Protein AF-A0A950JUZ7-F1 (afdb_monomer)

Solvent-accessible surface area (backbone atoms only — not comparable to full-atom values): 10958 Å² total; per-residue (Å²): 120,42,66,85,62,78,38,60,69,58,44,70,49,42,64,83,65,81,59,95,61,96,70,90,70,88,70,75,92,63,88,64,58,76,48,75,45,63,70,72,72,78,73,37,82,86,40,57,59,59,28,50,50,55,48,48,61,61,47,54,87,43,38,69,57,47,48,51,43,41,75,73,71,49,86,47,69,48,78,43,83,43,80,33,80,58,89,78,82,77,68,81,49,70,68,59,57,48,55,34,50,75,47,60,37,44,84,41,78,47,80,40,65,51,83,69,77,73,70,92,66,83,85,75,97,79,68,92,72,85,49,78,69,58,70,74,67,63,67,56,45,66,74,72,38,48,67,60,52,51,54,64,71,51,66,75,80,75,80,75,82,80,80,82,80,82,130

Nearest PDB structures (foldseek):
  9isr-assembly2_D  TM=5.483E-01  e=2.898E-01  Homo sapiens
  4a26-assembly1_B  TM=5.332E-01  e=1.244E+00  Leishmania major
  4a26-assembly1_A  TM=4.961E-01  e=7.826E-01  Leishmania major
  2c2y-assembly1_A-2  TM=5.783E-01  e=1.851E+00  Mycobacterium tuberculosis H37Rv
  8at6-assembly1_E  TM=1.605E-01  e=6.855E-01  Saccharomyces cerevisiae

Foldseek 3Di:
DQVVLVFDWFDKDFVVRPDPDPDPDPDPPDPTDMDIDTDDDPPCVPAPLVSLVVVLVSCVVVLVVLVVCVVVVDAAEDEDEAEEQDPPPHDNDPVSVVSCVSSRYHYHYHHHYPPPPPPDDDDDPDDPDCDPVVVVVGDGCCVVPVPVVVCVVPDPPDPDDDDDDDD

Radius of gyration: 20.42 Å; Cα contacts (8 Å, |Δi|>4): 129; chains: 1; bounding box: 48×41×68 Å

Sequence (167 aa):
MPQRLGLTPDRLWKKGGYTGSAERTRHRRHPQPLYCSCQFGRDYETNLPEGLRRALAKLRPHKKYLRELRKHGVTLNFFIGWFSGHNSRDIIRCEILRDMAELGLSLDLDIYGPDSGATEGKPDDGIPEMAAVDFKRAKPMREAMPEVVKAMKHGRPTPKPVGTKKR

pLDDT: mean 70.76, std 20.43, range [35.38, 97.75]

Secondary structure (DSSP, 8-state):
--GGGT--EEEEEETT----S----------PPEEEEEPPPGGGSS-HHHHHHHHHHHHGGGHHHHHHHHHTT---EEEEEEE-SS-------HHHHHHHHHHTPEEEEEEE-------S-PPPTT-----HHHHHHPPPHHHH-HHHHHHHHS-PPPPPP------

Mean predicted aligned error: 15.29 Å

Structure (mmCIF, N/CA/C/O backbone):
data_AF-A0A950JUZ7-F1
#
_entry.id   AF-A0A950JUZ7-F1
#
loop_
_atom_site.group_PDB
_atom_site.id
_atom_site.type_symbol
_atom_site.label_atom_id
_atom_site.label_alt_id
_atom_site.label_comp_id
_atom_site.label_asym_id
_atom_site.label_entity_id
_atom_site.label_seq_id
_atom_site.pdbx_PDB_ins_code
_atom_site.Cartn_x
_atom_site.Cartn_y
_atom_site.Cartn_z
_atom_site.occupancy
_atom_site.B_iso_or_equiv
_atom_site.auth_seq_id
_atom_site.auth_comp_id
_atom_site.auth_asym_id
_atom_site.auth_atom_id
_atom_site.pdbx_PDB_model_num
ATOM 1 N N . MET A 1 1 ? -13.200 10.021 1.227 1.00 68.94 1 MET A N 1
ATOM 2 C CA . MET A 1 1 ? -12.386 8.875 1.700 1.00 68.94 1 MET A CA 1
ATOM 3 C 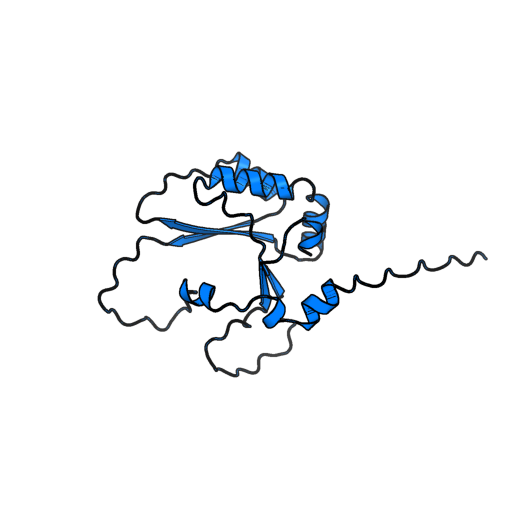C . MET A 1 1 ? -10.920 9.072 1.293 1.00 68.94 1 MET A C 1
ATOM 5 O O . MET A 1 1 ? -10.107 9.173 2.200 1.00 68.94 1 MET A O 1
ATOM 9 N N . PRO A 1 2 ? -10.583 9.338 0.014 1.00 74.50 2 PRO A N 1
ATOM 10 C CA . PRO A 1 2 ? -9.201 9.604 -0.422 1.00 74.50 2 PRO A CA 1
ATOM 11 C C . PRO A 1 2 ? -8.646 10.966 0.020 1.00 74.50 2 PRO A C 1
ATOM 13 O O . PRO A 1 2 ? -7.487 11.059 0.405 1.00 74.50 2 PRO A O 1
ATOM 16 N N . GLN A 1 3 ? -9.483 12.017 0.046 1.00 80.06 3 GLN A N 1
ATOM 17 C CA . GLN A 1 3 ? -9.019 13.377 0.373 1.00 80.06 3 GLN A CA 1
ATOM 18 C C . GLN A 1 3 ? -8.404 13.476 1.777 1.00 80.06 3 GLN A C 1
ATOM 20 O O . GLN A 1 3 ? -7.482 14.251 1.996 1.00 80.06 3 GLN A O 1
ATOM 25 N N . ARG A 1 4 ? -8.886 12.664 2.731 1.00 82.12 4 ARG A N 1
ATOM 26 C CA . ARG A 1 4 ? -8.331 12.595 4.094 1.00 82.12 4 ARG A CA 1
ATOM 27 C C . ARG A 1 4 ? -6.945 11.954 4.159 1.00 82.12 4 ARG A C 1
ATOM 29 O O . ARG A 1 4 ? -6.263 12.146 5.156 1.00 82.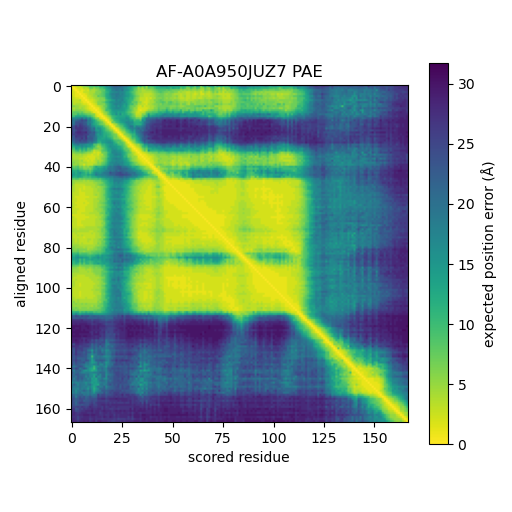12 4 ARG A O 1
ATOM 36 N N . LEU A 1 5 ? -6.562 11.205 3.127 1.00 83.69 5 LEU A N 1
ATOM 37 C CA . LEU A 1 5 ? -5.232 10.621 2.958 1.00 83.69 5 LEU A CA 1
ATOM 38 C C . LEU A 1 5 ? -4.302 11.539 2.147 1.00 83.69 5 LEU A C 1
ATOM 40 O O . LEU A 1 5 ? -3.194 11.135 1.818 1.00 83.69 5 LEU A O 1
ATOM 44 N N . GLY A 1 6 ? -4.767 12.731 1.743 1.00 84.06 6 GLY A N 1
ATOM 45 C CA . GLY A 1 6 ? -4.041 13.578 0.793 1.00 84.06 6 GLY A CA 1
ATOM 46 C C . GLY A 1 6 ? -3.914 12.952 -0.601 1.00 84.06 6 GLY A C 1
ATOM 47 O O . GLY A 1 6 ? -3.054 13.357 -1.376 1.00 84.06 6 GLY A O 1
ATOM 48 N N . LEU A 1 7 ? -4.749 11.956 -0.918 1.00 85.00 7 LEU A N 1
ATOM 49 C CA . LEU A 1 7 ? -4.739 11.256 -2.197 1.00 85.00 7 LEU A CA 1
ATOM 50 C C . LEU A 1 7 ? -5.913 11.707 -3.062 1.00 85.00 7 LEU A C 1
ATOM 52 O O . LEU A 1 7 ? -7.026 11.946 -2.578 1.00 85.00 7 LEU A O 1
ATOM 56 N N . THR A 1 8 ? -5.674 11.773 -4.366 1.00 80.88 8 THR A N 1
ATOM 57 C CA . THR A 1 8 ? -6.725 11.984 -5.359 1.00 80.88 8 THR A CA 1
ATOM 58 C C . THR A 1 8 ? -7.270 10.618 -5.778 1.00 80.88 8 THR A C 1
ATOM 60 O O . THR A 1 8 ? -6.477 9.752 -6.155 1.00 80.88 8 THR A O 1
ATOM 63 N N . PRO A 1 9 ? -8.594 10.381 -5.697 1.00 83.69 9 PRO A N 1
ATOM 64 C CA . PRO A 1 9 ? -9.153 9.159 -6.253 1.00 83.69 9 PRO A CA 1
ATOM 65 C C . PRO A 1 9 ? -8.938 9.140 -7.760 1.00 83.69 9 PRO A C 1
ATOM 67 O O . PRO A 1 9 ? -9.218 10.130 -8.434 1.00 83.69 9 PRO A O 1
ATOM 70 N N . ASP A 1 10 ? -8.505 7.995 -8.265 1.00 82.81 10 ASP A N 1
ATOM 71 C CA . ASP A 1 10 ? -8.374 7.762 -9.697 1.00 82.81 10 ASP A CA 1
ATOM 72 C C . ASP A 1 10 ? -9.681 7.182 -10.253 1.00 82.81 10 ASP A C 1
ATOM 74 O O . ASP A 1 10 ? -10.305 7.751 -11.151 1.00 82.81 10 ASP A O 1
ATOM 78 N N . ARG A 1 11 ? -10.171 6.088 -9.650 1.00 80.12 11 ARG A N 1
ATOM 79 C CA . ARG A 1 11 ? -11.386 5.392 -10.100 1.00 80.12 11 ARG A CA 1
ATOM 80 C C . ARG A 1 11 ? -12.275 4.985 -8.934 1.00 80.12 11 ARG A C 1
ATOM 82 O O . ARG A 1 11 ? -11.800 4.705 -7.834 1.00 80.12 11 ARG A O 1
ATOM 89 N N . LEU A 1 12 ? -13.580 4.925 -9.198 1.00 82.12 12 LEU A N 1
ATOM 90 C CA . LEU A 1 12 ? -14.592 4.390 -8.291 1.00 82.12 12 LEU A CA 1
ATOM 91 C C . LEU A 1 12 ? -15.548 3.502 -9.086 1.00 82.12 12 LEU A C 1
ATOM 93 O O . LEU A 1 12 ? -16.057 3.930 -10.120 1.00 82.12 12 LEU A O 1
ATOM 97 N N . TRP A 1 13 ? -15.797 2.282 -8.619 1.00 78.62 13 TRP A N 1
ATOM 98 C CA . TRP A 1 13 ? -16.679 1.340 -9.312 1.00 78.62 13 TRP A CA 1
ATOM 99 C C . TRP A 1 13 ? -17.451 0.452 -8.335 1.00 78.62 13 TRP A C 1
ATOM 101 O O . TRP A 1 13 ? -17.093 0.323 -7.166 1.00 78.62 13 TRP A O 1
ATOM 111 N N . LYS A 1 14 ? -18.549 -0.146 -8.806 1.00 80.38 14 LYS A N 1
ATOM 112 C CA . LYS A 1 14 ? -19.316 -1.162 -8.068 1.00 80.38 14 LYS A CA 1
ATOM 113 C C . LYS A 1 14 ? -18.859 -2.556 -8.492 1.00 80.38 14 LYS A C 1
ATOM 115 O O . LYS A 1 14 ? -18.521 -2.747 -9.661 1.00 80.38 14 LYS A O 1
ATOM 120 N N . LYS A 1 15 ? -18.908 -3.540 -7.588 1.00 68.31 15 LYS A N 1
ATOM 121 C CA . LYS A 1 15 ? -18.738 -4.960 -7.958 1.00 68.31 15 LYS A CA 1
ATOM 122 C C . LYS A 1 15 ? -19.716 -5.320 -9.083 1.00 68.31 15 LYS A C 1
ATOM 124 O O . LYS A 1 15 ? -20.872 -4.913 -9.035 1.00 68.31 15 LYS A O 1
ATOM 129 N N . GLY A 1 16 ? -19.237 -5.991 -10.131 1.00 62.88 16 GLY A N 1
ATOM 130 C CA . GLY A 1 16 ? -20.046 -6.335 -11.312 1.00 62.88 16 GLY A CA 1
ATOM 131 C C . GLY A 1 16 ? -20.499 -5.149 -12.182 1.00 62.88 16 GLY A C 1
ATOM 132 O O . GLY A 1 16 ? -21.213 -5.348 -13.156 1.00 62.88 16 GLY A O 1
ATOM 133 N N . GLY A 1 17 ? -20.098 -3.912 -11.860 1.00 49.75 17 GLY A N 1
ATOM 134 C CA . GLY A 1 17 ? -20.374 -2.725 -12.677 1.00 49.75 17 GLY A CA 1
ATOM 135 C C . GLY A 1 17 ? -19.441 -2.569 -13.881 1.00 49.75 17 GLY A C 1
ATOM 136 O O . GLY A 1 17 ? -19.647 -1.664 -14.683 1.00 49.75 17 GLY A O 1
ATOM 137 N N . TYR A 1 18 ? -18.431 -3.434 -14.003 1.00 45.94 18 TYR A N 1
ATOM 138 C CA . TYR A 1 18 ? -17.641 -3.589 -15.219 1.00 45.94 18 TYR A CA 1
ATOM 139 C C . TYR A 1 18 ? -18.299 -4.679 -16.066 1.00 45.94 18 TYR A C 1
ATOM 141 O O . TYR A 1 18 ? -17.978 -5.855 -15.950 1.00 45.94 18 TYR A O 1
ATOM 149 N N . THR A 1 19 ? -19.301 -4.300 -16.852 1.00 45.38 19 THR A N 1
ATOM 150 C CA . THR A 1 19 ? -19.887 -5.177 -17.867 1.00 45.38 19 THR A CA 1
ATOM 151 C C . THR A 1 19 ? -19.727 -4.504 -19.220 1.00 45.38 19 THR A C 1
ATOM 153 O O . THR A 1 19 ? -20.500 -3.636 -19.615 1.00 45.38 19 THR A O 1
ATOM 156 N N . GLY A 1 20 ? -18.664 -4.900 -19.921 1.00 45.09 20 GLY A N 1
ATOM 157 C CA . GLY A 1 20 ? -18.594 -4.803 -21.375 1.00 45.09 20 GLY A CA 1
ATOM 158 C C . GLY A 1 20 ? -19.461 -5.858 -22.076 1.00 45.09 20 GLY A C 1
ATOM 159 O O . GLY A 1 20 ? -19.584 -5.798 -23.293 1.00 45.09 20 GLY A O 1
ATOM 160 N N . SER A 1 21 ? -20.092 -6.791 -21.349 1.00 37.16 21 SER A N 1
ATOM 161 C CA . SER A 1 21 ? -21.076 -7.713 -21.919 1.00 37.16 21 SER A CA 1
ATOM 162 C C . SER A 1 21 ? -22.496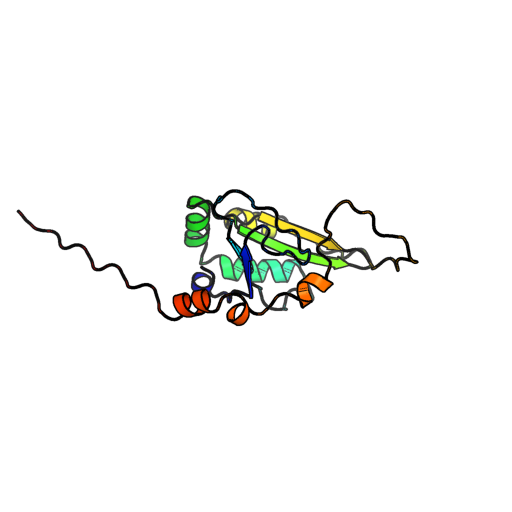 -7.304 -21.530 1.00 37.16 21 SER A C 1
ATOM 164 O O . SER A 1 21 ? -22.835 -7.079 -20.366 1.00 37.16 21 SER A O 1
ATOM 166 N N . ALA A 1 22 ? -23.338 -7.159 -22.547 1.00 35.38 22 ALA A N 1
ATOM 167 C CA . ALA A 1 22 ? -24.756 -6.906 -22.401 1.00 35.38 22 ALA A CA 1
ATOM 168 C C . ALA A 1 22 ? -25.464 -8.182 -21.928 1.00 35.38 22 ALA A C 1
ATOM 170 O O . ALA A 1 22 ? -26.122 -8.847 -22.718 1.00 35.38 22 ALA A O 1
ATOM 171 N N . GLU A 1 23 ? -25.368 -8.519 -20.643 1.00 41.25 23 GLU A N 1
ATOM 172 C CA . GLU A 1 23 ? -26.198 -9.581 -20.078 1.00 41.25 23 GLU A CA 1
ATO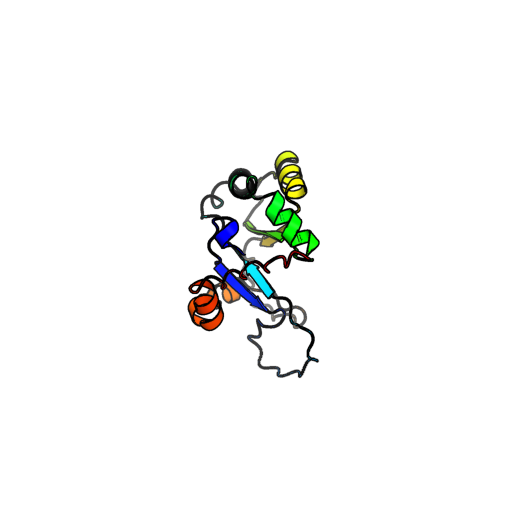M 173 C C . GLU A 1 23 ? -26.924 -9.089 -18.826 1.00 41.25 23 GLU A C 1
ATOM 175 O O . GLU A 1 23 ? -26.379 -8.902 -17.739 1.00 41.25 23 GLU A O 1
ATOM 180 N N . ARG A 1 24 ? -28.207 -8.769 -19.034 1.00 45.19 24 ARG A N 1
ATOM 181 C CA . ARG A 1 24 ? -29.140 -8.268 -18.022 1.00 45.19 24 ARG A CA 1
ATOM 182 C C . ARG A 1 24 ? -29.615 -9.415 -17.133 1.00 45.19 24 ARG A C 1
ATOM 184 O O . ARG A 1 24 ? -30.789 -9.781 -17.156 1.00 45.19 24 ARG A O 1
ATOM 191 N N . THR A 1 25 ? -28.748 -9.935 -16.279 1.00 46.97 25 THR A N 1
ATOM 192 C CA . THR A 1 25 ? -29.186 -10.811 -15.190 1.00 46.97 25 THR A CA 1
ATOM 193 C C . THR A 1 25 ? -29.644 -9.941 -14.023 1.00 46.97 25 THR A C 1
ATOM 195 O O . THR A 1 25 ? -28.872 -9.204 -13.405 1.00 46.97 25 THR A O 1
ATOM 198 N N . ARG A 1 26 ? -30.953 -9.976 -13.737 1.00 45.56 26 ARG A N 1
ATOM 199 C CA . ARG A 1 26 ? -31.586 -9.288 -12.599 1.00 45.56 26 ARG A CA 1
ATOM 200 C C . ARG A 1 26 ? -31.112 -9.912 -11.283 1.00 45.56 26 ARG A C 1
ATOM 202 O O . ARG A 1 26 ? -31.830 -10.690 -10.661 1.00 45.56 26 ARG A O 1
ATOM 209 N N . HIS A 1 27 ? -29.908 -9.573 -10.838 1.00 50.34 27 HIS A N 1
ATOM 210 C CA . HIS A 1 27 ? -29.443 -9.975 -9.517 1.00 50.34 27 HIS A CA 1
ATOM 211 C C . HIS A 1 27 ? -30.170 -9.181 -8.420 1.00 50.34 27 HIS A C 1
ATOM 213 O O . HIS A 1 27 ? -30.327 -7.960 -8.497 1.00 50.34 27 HIS A O 1
ATOM 219 N N . ARG A 1 28 ? -30.643 -9.918 -7.404 1.00 46.59 28 ARG A N 1
ATOM 220 C CA . ARG A 1 28 ? -31.256 -9.432 -6.156 1.00 46.59 28 ARG A CA 1
ATOM 221 C C . ARG A 1 28 ? -30.538 -8.188 -5.613 1.00 46.59 28 ARG A C 1
ATOM 223 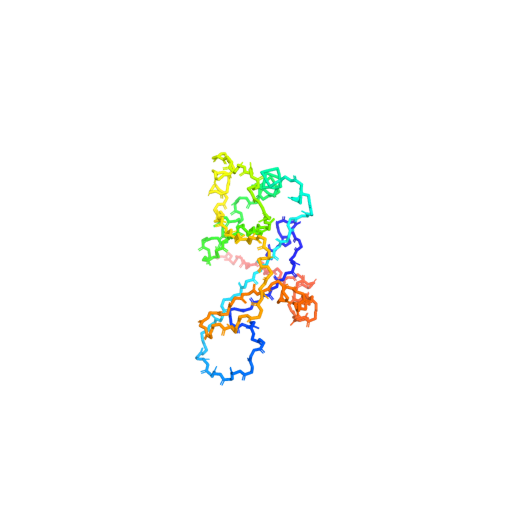O O . ARG A 1 28 ? -29.314 -8.108 -5.661 1.00 46.59 28 ARG A O 1
ATOM 230 N N . ARG A 1 29 ? -31.317 -7.259 -5.036 1.00 52.28 29 ARG A N 1
ATOM 231 C CA . ARG A 1 29 ? -30.901 -5.974 -4.433 1.00 52.28 29 ARG A CA 1
ATOM 232 C C . ARG A 1 29 ? -30.002 -6.136 -3.191 1.00 52.28 29 ARG A C 1
ATOM 234 O O . ARG A 1 29 ? -30.336 -5.649 -2.116 1.00 52.28 29 ARG A O 1
ATOM 241 N N . HIS A 1 30 ? -28.862 -6.799 -3.315 1.00 53.78 30 HIS A N 1
ATOM 242 C CA . HIS A 1 30 ? -27.800 -6.667 -2.327 1.00 53.78 30 HIS A CA 1
ATOM 243 C C . HIS A 1 30 ? -27.024 -5.376 -2.623 1.00 53.78 30 HIS A C 1
ATOM 245 O O . HIS A 1 30 ? -26.750 -5.094 -3.795 1.00 53.78 30 HIS A O 1
ATOM 251 N N . PRO A 1 31 ? -26.691 -4.559 -1.606 1.00 59.00 31 PRO A N 1
ATOM 252 C CA . PRO A 1 31 ? -25.808 -3.417 -1.792 1.00 59.00 31 PRO A CA 1
ATOM 253 C C . PRO A 1 31 ? -24.500 -3.891 -2.435 1.00 59.00 31 PRO A C 1
ATOM 255 O O . PRO A 1 31 ? -23.750 -4.662 -1.842 1.00 59.00 31 PRO A O 1
ATOM 258 N N . GLN A 1 32 ? -24.254 -3.467 -3.673 1.00 62.12 32 GLN A N 1
ATOM 259 C CA . GLN A 1 32 ? -23.020 -3.785 -4.389 1.00 62.12 32 GLN A CA 1
ATOM 260 C C . GLN A 1 32 ? -21.848 -3.091 -3.674 1.00 62.12 32 GLN A C 1
ATOM 262 O O . GLN A 1 32 ? -21.947 -1.881 -3.430 1.00 62.12 32 GLN A O 1
ATOM 267 N N . PRO A 1 33 ? -20.746 -3.793 -3.348 1.00 69.56 33 PRO A N 1
ATOM 268 C CA . PRO A 1 33 ? -19.598 -3.143 -2.738 1.00 69.56 33 PRO A CA 1
ATOM 269 C C . PRO A 1 33 ? -19.003 -2.100 -3.689 1.00 69.56 33 PRO A C 1
ATOM 271 O O . PRO A 1 33 ? -18.964 -2.292 -4.908 1.00 69.56 33 PRO A O 1
ATOM 274 N N . LEU A 1 34 ? -18.587 -0.974 -3.108 1.00 79.06 34 LEU A N 1
ATOM 275 C CA . LEU A 1 34 ? -17.955 0.148 -3.795 1.00 79.06 34 LEU A CA 1
ATOM 276 C C . LEU A 1 34 ? -16.441 0.045 -3.621 1.00 79.06 34 LEU A C 1
ATOM 278 O O . LEU A 1 34 ? -15.950 -0.025 -2.496 1.00 79.06 34 LEU A O 1
ATOM 282 N N . TYR A 1 35 ? -15.720 0.087 -4.730 1.00 83.75 35 TYR A N 1
ATOM 283 C CA . TYR A 1 35 ? -14.265 0.088 -4.784 1.00 83.75 35 TYR A CA 1
ATOM 284 C C . TYR A 1 35 ? -13.768 1.476 -5.146 1.00 83.75 35 TYR A C 1
ATOM 286 O O . TYR A 1 35 ? -14.410 2.175 -5.928 1.00 83.75 35 TYR A O 1
ATOM 294 N N . CYS A 1 36 ? -12.621 1.857 -4.591 1.00 85.00 36 CYS A N 1
ATOM 295 C CA . CYS A 1 36 ? -11.918 3.091 -4.906 1.00 85.00 36 CYS A CA 1
ATOM 296 C C . CYS A 1 36 ? -10.439 2.766 -5.102 1.00 85.00 36 CYS A C 1
ATOM 298 O O . CYS A 1 36 ? -9.835 2.178 -4.207 1.00 85.00 36 CYS A O 1
ATOM 300 N N . SER A 1 37 ? -9.850 3.200 -6.212 1.00 87.19 37 SER A N 1
ATOM 301 C CA . SER A 1 37 ? -8.397 3.198 -6.388 1.00 87.19 37 SER A CA 1
ATOM 302 C C . SER A 1 37 ? -7.849 4.613 -6.235 1.00 87.19 37 SER A C 1
ATOM 304 O O . SER A 1 37 ? -8.499 5.605 -6.581 1.00 87.19 37 SER A O 1
ATOM 306 N N . CYS A 1 38 ? -6.648 4.706 -5.681 1.00 86.06 38 CYS A N 1
ATOM 307 C CA . CYS A 1 38 ? -5.868 5.933 -5.618 1.00 86.06 38 CYS A CA 1
ATOM 308 C C . CYS A 1 38 ? -4.480 5.600 -6.147 1.00 86.06 38 CYS A C 1
ATOM 310 O O . CYS A 1 38 ? -3.910 4.586 -5.748 1.00 86.06 38 CYS A O 1
ATOM 312 N N . GLN A 1 39 ? -3.941 6.438 -7.024 1.00 83.94 39 GLN A N 1
ATOM 313 C CA . GLN A 1 39 ? -2.584 6.249 -7.514 1.00 83.94 39 GLN A CA 1
ATOM 314 C C . GLN A 1 39 ? -1.599 6.986 -6.609 1.00 83.94 39 GLN A C 1
ATOM 316 O O . GLN A 1 39 ? -1.795 8.150 -6.252 1.00 83.94 39 GLN A O 1
ATOM 321 N N . PHE A 1 40 ? -0.518 6.304 -6.254 1.00 78.75 40 PHE A N 1
ATOM 322 C CA . PHE A 1 40 ? 0.707 6.968 -5.830 1.00 78.75 40 PHE A CA 1
ATOM 323 C C . PHE A 1 40 ? 1.430 7.376 -7.120 1.00 78.75 40 PHE A C 1
ATOM 325 O O . PHE A 1 40 ? 1.354 6.632 -8.087 1.00 78.75 40 PHE A O 1
ATOM 332 N N . GLY A 1 41 ? 2.010 8.581 -7.192 1.00 71.75 41 GLY A N 1
ATOM 333 C CA . GLY A 1 41 ? 2.590 9.129 -8.436 1.00 71.75 41 GLY A CA 1
ATOM 334 C C . GLY A 1 41 ? 3.571 8.184 -9.151 1.00 71.75 41 GLY A C 1
ATOM 335 O O . GLY A 1 41 ? 3.988 7.189 -8.576 1.00 71.75 41 GLY A O 1
ATOM 336 N N . ARG A 1 42 ? 3.969 8.507 -10.388 1.00 68.88 42 ARG A N 1
ATOM 337 C CA . ARG A 1 42 ? 4.718 7.616 -11.308 1.00 68.88 42 ARG A CA 1
ATOM 338 C C . ARG A 1 42 ? 6.137 7.211 -10.873 1.00 68.88 42 ARG A C 1
ATOM 340 O O . ARG A 1 42 ? 6.796 6.437 -11.553 1.00 68.88 42 ARG A O 1
ATOM 347 N N . ASP A 1 43 ? 6.595 7.652 -9.707 1.00 62.25 43 ASP A N 1
ATOM 348 C CA . ASP A 1 43 ? 7.942 7.396 -9.181 1.00 62.25 43 ASP A CA 1
ATOM 349 C C . ASP A 1 43 ? 8.228 5.907 -8.866 1.00 62.25 43 ASP A C 1
ATOM 351 O O . ASP A 1 43 ? 9.300 5.595 -8.348 1.00 62.25 43 ASP A O 1
ATOM 355 N N . TYR A 1 44 ? 7.276 4.993 -9.086 1.00 63.12 44 TYR A N 1
ATOM 356 C CA . TYR A 1 44 ? 7.444 3.540 -8.939 1.00 63.12 44 TYR A CA 1
ATOM 357 C C . TYR A 1 44 ? 7.955 2.855 -10.215 1.00 63.12 44 TYR A C 1
ATOM 359 O O . TYR A 1 44 ? 8.357 1.699 -10.142 1.00 63.12 44 TYR A O 1
ATOM 367 N N . GLU A 1 45 ? 7.965 3.548 -11.359 1.00 63.03 45 GLU A N 1
ATOM 368 C CA . GLU A 1 45 ? 8.341 2.971 -12.661 1.00 63.03 45 GLU A CA 1
ATOM 369 C C . GLU A 1 45 ? 9.827 2.568 -12.743 1.00 63.03 45 GLU A C 1
ATOM 371 O O . GLU A 1 45 ? 10.204 1.793 -13.616 1.00 63.03 45 GLU A O 1
ATOM 376 N N . THR A 1 46 ? 10.677 3.052 -11.829 1.00 68.38 46 THR A N 1
ATOM 377 C CA . THR A 1 46 ? 12.128 2.793 -11.853 1.00 68.38 46 THR A CA 1
ATOM 378 C C . THR A 1 46 ? 12.630 1.858 -10.751 1.00 68.38 46 THR A C 1
ATOM 380 O O . THR A 1 46 ? 13.695 1.265 -10.905 1.00 68.38 46 THR A O 1
ATOM 383 N N . ASN A 1 47 ? 11.910 1.734 -9.628 1.00 82.38 47 ASN A N 1
ATOM 384 C CA . ASN A 1 47 ? 12.295 0.888 -8.494 1.00 82.38 47 ASN A CA 1
ATOM 385 C C . ASN A 1 47 ? 11.077 0.619 -7.597 1.00 82.38 47 ASN A C 1
ATOM 387 O O . ASN A 1 47 ? 10.632 1.519 -6.868 1.00 82.38 47 ASN A O 1
ATOM 391 N N . LEU A 1 48 ? 10.547 -0.611 -7.621 1.00 86.19 48 LEU A N 1
ATOM 392 C CA . LEU A 1 48 ? 9.359 -0.939 -6.834 1.00 86.19 48 LEU A CA 1
ATOM 393 C C . LEU A 1 48 ? 9.594 -0.751 -5.324 1.00 86.19 48 LEU A C 1
ATOM 395 O O . LEU A 1 48 ? 8.777 -0.061 -4.703 1.00 86.19 48 LEU A O 1
ATOM 399 N N . PRO A 1 49 ? 10.637 -1.335 -4.695 1.00 89.88 49 PRO A N 1
ATOM 400 C CA . PRO A 1 49 ? 10.835 -1.198 -3.253 1.00 89.88 49 PRO A CA 1
ATOM 401 C C . PRO A 1 49 ? 10.822 0.256 -2.768 1.00 89.88 49 PRO A C 1
ATOM 403 O O . PRO A 1 49 ? 10.206 0.570 -1.748 1.00 89.88 49 PRO A O 1
ATOM 406 N N . GLU A 1 50 ? 11.451 1.160 -3.516 1.00 87.94 50 GLU A N 1
ATOM 407 C CA . GLU A 1 50 ? 11.461 2.589 -3.209 1.00 87.94 50 GLU A CA 1
ATOM 408 C C . GLU A 1 50 ? 10.096 3.255 -3.424 1.00 87.94 50 GLU A C 1
ATOM 410 O O . GLU A 1 50 ? 9.661 4.066 -2.598 1.00 87.94 50 GLU A O 1
ATOM 415 N N . GLY A 1 51 ? 9.376 2.880 -4.484 1.00 89.00 51 GLY A N 1
ATOM 416 C CA . GLY A 1 51 ? 7.995 3.310 -4.708 1.00 89.00 51 GLY A CA 1
ATOM 417 C C . GLY A 1 51 ? 7.074 2.922 -3.546 1.00 89.00 51 GLY A C 1
ATOM 418 O O . GLY A 1 51 ? 6.339 3.767 -3.023 1.00 89.00 51 GLY A O 1
ATOM 419 N N . LEU A 1 52 ? 7.178 1.676 -3.072 1.00 91.38 52 LEU A N 1
ATOM 420 C CA . LEU A 1 52 ? 6.433 1.183 -1.913 1.00 91.38 52 LEU A CA 1
ATOM 421 C C . LEU A 1 52 ? 6.782 1.965 -0.647 1.00 91.38 52 LEU A C 1
ATOM 423 O O . LEU A 1 52 ? 5.879 2.440 0.040 1.00 91.38 52 LEU A O 1
ATOM 427 N N . ARG A 1 53 ? 8.070 2.178 -0.354 1.00 92.25 53 ARG A N 1
ATOM 428 C CA . ARG A 1 53 ? 8.499 2.965 0.817 1.00 92.25 53 ARG A CA 1
ATOM 429 C C . ARG A 1 53 ? 7.906 4.368 0.816 1.00 92.25 53 ARG A C 1
ATOM 431 O O . ARG A 1 53 ? 7.363 4.802 1.831 1.00 92.25 53 ARG A O 1
ATOM 438 N N . ARG A 1 54 ? 7.956 5.068 -0.320 1.00 90.50 54 ARG A N 1
ATOM 439 C CA . ARG A 1 54 ? 7.374 6.414 -0.454 1.00 90.50 54 ARG A CA 1
ATOM 440 C C . ARG A 1 54 ? 5.863 6.407 -0.256 1.00 90.50 54 ARG A C 1
ATOM 442 O O . ARG A 1 54 ? 5.328 7.286 0.422 1.00 90.50 54 ARG A O 1
ATOM 449 N N . ALA A 1 55 ? 5.168 5.429 -0.826 1.00 91.31 55 ALA A N 1
ATOM 450 C CA . ALA A 1 55 ? 3.727 5.308 -0.666 1.00 91.31 55 ALA A CA 1
ATOM 451 C C . ALA A 1 55 ? 3.339 5.032 0.797 1.00 91.31 55 ALA A C 1
ATOM 453 O O . ALA A 1 55 ? 2.461 5.703 1.344 1.00 91.31 55 ALA A O 1
ATOM 454 N N . LEU A 1 56 ? 4.052 4.126 1.472 1.00 93.88 56 LEU A N 1
ATOM 455 C CA . LEU A 1 56 ? 3.844 3.833 2.891 1.00 93.88 56 LEU A CA 1
ATOM 456 C C . LEU A 1 56 ? 4.160 5.040 3.775 1.00 93.88 56 LEU A C 1
ATOM 458 O O . LEU A 1 56 ? 3.395 5.327 4.694 1.00 93.88 56 LEU A O 1
ATOM 462 N N . ALA A 1 57 ? 5.211 5.804 3.466 1.00 93.19 57 ALA A N 1
ATOM 463 C CA . ALA A 1 57 ? 5.536 7.040 4.174 1.00 93.19 57 ALA A CA 1
ATOM 464 C C . ALA A 1 57 ? 4.399 8.074 4.095 1.00 93.19 57 ALA A C 1
ATOM 466 O O . ALA A 1 57 ? 4.091 8.714 5.099 1.00 93.19 57 ALA A O 1
ATOM 467 N N . LYS A 1 58 ? 3.714 8.185 2.946 1.00 92.12 58 LYS A N 1
ATOM 468 C CA . LYS A 1 58 ? 2.527 9.049 2.791 1.00 92.12 58 LYS A CA 1
ATOM 469 C C . LYS A 1 58 ? 1.328 8.552 3.600 1.00 92.12 58 LYS A C 1
ATOM 471 O O . LYS A 1 58 ? 0.563 9.357 4.117 1.00 92.12 58 LYS A O 1
ATOM 476 N N . LEU A 1 59 ? 1.158 7.238 3.735 1.00 94.06 59 LEU A N 1
ATOM 477 C CA . LEU A 1 59 ? 0.044 6.645 4.480 1.00 94.06 59 LEU A CA 1
ATOM 478 C C . LEU A 1 59 ? 0.275 6.597 5.997 1.00 94.06 59 LEU A C 1
ATOM 480 O O . LEU A 1 59 ? -0.692 6.602 6.763 1.00 94.06 59 LEU A O 1
ATOM 484 N N . ARG A 1 60 ? 1.535 6.576 6.449 1.00 95.56 60 ARG A N 1
ATOM 485 C CA . ARG A 1 60 ? 1.918 6.409 7.861 1.00 95.56 60 ARG A CA 1
ATOM 486 C C . ARG A 1 60 ? 1.249 7.410 8.814 1.00 95.56 60 ARG A C 1
ATOM 488 O O . ARG A 1 60 ? 0.703 6.959 9.827 1.00 95.56 60 ARG A O 1
ATOM 495 N N . PRO A 1 61 ? 1.178 8.720 8.501 1.00 96.31 61 PRO A N 1
ATOM 496 C CA . PRO A 1 61 ? 0.477 9.700 9.337 1.00 96.31 61 PRO A CA 1
ATOM 497 C C . PRO A 1 61 ? -1.017 9.395 9.523 1.00 96.31 61 PRO A C 1
ATOM 499 O O . PRO A 1 61 ? -1.626 9.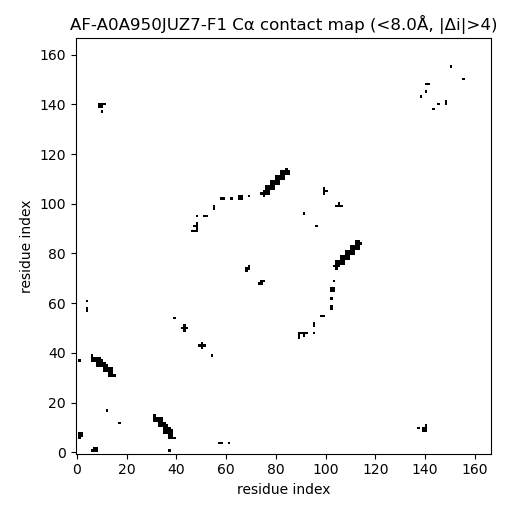799 10.513 1.00 96.31 61 PRO A O 1
ATOM 502 N N . HIS A 1 62 ? -1.616 8.635 8.604 1.00 95.69 62 HIS A N 1
ATOM 503 C CA . HIS A 1 62 ? -3.041 8.316 8.588 1.00 95.69 62 HIS A CA 1
ATOM 504 C C . HIS A 1 62 ? -3.379 6.951 9.213 1.00 95.69 62 HIS A C 1
ATOM 506 O O . HIS A 1 62 ? -4.532 6.524 9.144 1.00 95.69 62 HIS A O 1
ATOM 512 N N . LYS A 1 63 ? -2.429 6.278 9.885 1.00 95.94 63 LYS A N 1
ATOM 513 C CA . LYS A 1 63 ? -2.607 4.942 10.505 1.00 95.94 63 LYS A CA 1
ATOM 514 C C . LYS A 1 63 ? -3.890 4.810 11.336 1.00 95.94 63 LYS A C 1
ATOM 516 O O . LYS A 1 63 ? -4.597 3.809 11.235 1.00 95.94 63 LYS A O 1
ATOM 521 N N . LYS A 1 64 ? -4.231 5.828 12.140 1.00 95.75 64 LYS A N 1
ATOM 522 C CA . LYS A 1 64 ? -5.468 5.828 12.950 1.00 95.75 64 LYS A CA 1
ATOM 523 C C . LYS A 1 64 ? -6.724 5.760 12.075 1.00 95.75 64 LYS A C 1
ATOM 525 O O . LYS A 1 64 ? -7.602 4.951 12.356 1.00 95.75 64 LYS A O 1
ATOM 530 N N . TYR A 1 65 ? -6.768 6.551 11.006 1.00 95.06 65 TYR A N 1
ATOM 531 C CA . TYR A 1 65 ? -7.894 6.597 10.076 1.00 95.06 65 TYR A CA 1
ATOM 532 C C . TYR A 1 65 ? -8.018 5.305 9.256 1.00 95.06 65 TYR A C 1
ATOM 534 O O . TYR A 1 65 ? -9.113 4.767 9.128 1.00 95.06 65 TYR A O 1
ATOM 542 N N . LEU A 1 66 ? -6.904 4.743 8.774 1.00 94.94 66 LEU A N 1
ATOM 543 C CA . LEU A 1 66 ? -6.907 3.446 8.077 1.00 94.94 66 LEU A CA 1
ATOM 544 C C . LEU A 1 66 ? -7.462 2.328 8.975 1.00 94.94 66 LEU A C 1
ATOM 546 O O . LEU A 1 66 ? -8.279 1.515 8.545 1.00 94.94 66 LEU A O 1
ATOM 550 N N . ARG A 1 67 ? -7.100 2.335 10.262 1.00 95.12 67 ARG A N 1
ATOM 551 C CA . ARG A 1 67 ? -7.649 1.399 11.249 1.00 95.12 67 ARG A CA 1
ATOM 552 C C . ARG A 1 67 ? -9.149 1.595 11.483 1.00 95.12 67 ARG A C 1
ATOM 554 O O . ARG A 1 67 ? -9.857 0.607 11.647 1.00 95.12 67 ARG A O 1
ATOM 561 N N . GLU A 1 68 ? -9.641 2.832 11.512 1.00 94.62 68 GLU A N 1
ATOM 562 C CA . GLU A 1 68 ? -11.083 3.110 11.601 1.00 94.62 68 GLU A CA 1
ATOM 563 C C . GLU A 1 68 ? -11.835 2.566 10.386 1.00 94.62 68 GLU A C 1
ATOM 565 O O . GLU A 1 68 ? -12.842 1.884 10.553 1.00 94.62 68 GLU A O 1
ATOM 570 N N . LEU A 1 69 ? -11.317 2.786 9.175 1.00 92.50 69 LEU A N 1
ATOM 571 C CA . LEU A 1 69 ? -11.902 2.237 7.950 1.00 92.50 69 LEU A CA 1
ATOM 572 C C . LEU A 1 69 ? -12.039 0.711 8.032 1.00 92.50 69 LEU A C 1
ATOM 574 O O . LEU A 1 69 ? -13.116 0.175 7.772 1.00 92.50 69 LEU A O 1
ATOM 578 N N . ARG A 1 70 ? -10.993 0.020 8.494 1.00 94.06 70 ARG A N 1
ATOM 579 C CA . ARG A 1 70 ? -11.027 -1.436 8.694 1.00 94.06 70 ARG A CA 1
ATOM 580 C C . ARG A 1 70 ? -12.057 -1.879 9.730 1.00 94.06 70 ARG A C 1
ATOM 582 O O . ARG A 1 70 ? -12.748 -2.866 9.504 1.00 94.06 70 ARG A O 1
ATOM 589 N N . LYS A 1 71 ? -12.211 -1.144 10.838 1.00 93.94 71 LYS A N 1
ATOM 590 C CA . LYS A 1 71 ? -13.266 -1.422 11.834 1.00 93.94 71 LYS A CA 1
ATOM 591 C C . LYS A 1 71 ? -14.674 -1.312 11.244 1.00 93.94 71 LYS A C 1
ATOM 593 O O . LYS A 1 71 ? -15.575 -2.000 11.705 1.00 93.94 71 LYS A O 1
ATOM 598 N N . HIS A 1 72 ? -14.852 -0.483 10.218 1.00 92.25 72 HIS A N 1
ATOM 599 C CA . HIS A 1 72 ? -16.100 -0.363 9.463 1.00 92.25 72 HIS A CA 1
ATOM 600 C C . HIS A 1 72 ? -16.221 -1.368 8.303 1.00 92.25 72 HIS A C 1
ATOM 602 O O . HIS A 1 72 ? -17.087 -1.205 7.446 1.00 92.25 72 HIS A O 1
ATOM 608 N N . GLY A 1 73 ? -15.371 -2.399 8.261 1.00 92.06 73 GLY A N 1
ATOM 609 C CA . GLY A 1 73 ? -15.424 -3.457 7.251 1.00 92.06 73 GLY A CA 1
ATOM 610 C C . GLY A 1 73 ? -14.819 -3.076 5.900 1.00 92.06 73 GLY A C 1
ATOM 611 O O . GLY A 1 73 ? -15.034 -3.782 4.919 1.00 92.06 73 GLY A O 1
ATOM 612 N N . VAL A 1 74 ? -14.073 -1.968 5.816 1.00 91.56 74 VAL A N 1
ATOM 613 C CA . VAL A 1 74 ? -13.373 -1.588 4.584 1.00 91.56 74 VAL A CA 1
ATOM 614 C C . VAL A 1 74 ? -12.072 -2.376 4.461 1.00 91.56 74 VAL A C 1
ATOM 616 O O . VAL A 1 74 ? -11.195 -2.285 5.322 1.00 91.56 74 VAL A O 1
ATOM 619 N N . THR A 1 75 ? -11.921 -3.093 3.352 1.00 91.81 75 THR A N 1
ATOM 620 C CA . THR A 1 75 ? -10.657 -3.725 2.960 1.00 91.81 75 THR A CA 1
ATOM 621 C C . THR A 1 75 ? -9.757 -2.708 2.264 1.00 91.81 75 THR A C 1
ATOM 623 O O . THR A 1 75 ? -10.219 -1.927 1.432 1.00 91.81 75 THR A O 1
ATOM 626 N N . LEU A 1 76 ? -8.471 -2.712 2.609 1.00 93.69 76 LEU A N 1
ATOM 627 C CA . LEU A 1 76 ? -7.468 -1.816 2.045 1.00 93.69 76 LEU A CA 1
ATOM 628 C C . LEU A 1 76 ? -6.354 -2.663 1.432 1.00 93.69 76 LEU A C 1
ATOM 630 O O . LEU A 1 76 ? -5.685 -3.409 2.146 1.00 93.69 76 LEU A O 1
ATOM 634 N N . ASN A 1 77 ? -6.159 -2.524 0.124 1.00 92.81 77 ASN A N 1
ATOM 635 C CA . ASN A 1 77 ? -5.143 -3.254 -0.624 1.00 92.81 77 ASN A CA 1
ATOM 636 C C . ASN A 1 77 ? -4.180 -2.266 -1.280 1.00 92.81 77 ASN A C 1
ATOM 638 O O . ASN A 1 77 ? -4.590 -1.200 -1.746 1.00 92.81 77 ASN A O 1
ATOM 642 N N . PHE A 1 78 ? -2.908 -2.639 -1.324 1.00 91.50 78 PHE A N 1
ATOM 643 C CA . PHE A 1 78 ? -1.906 -2.023 -2.170 1.00 91.50 78 PHE A CA 1
ATOM 644 C C . PHE A 1 78 ? -1.784 -2.875 -3.429 1.00 91.50 78 PHE A C 1
ATOM 646 O O . PHE A 1 78 ? -1.315 -4.005 -3.349 1.00 91.50 78 PHE A O 1
ATOM 653 N N . PHE A 1 79 ? -2.251 -2.347 -4.558 1.00 89.88 79 PHE A N 1
ATOM 654 C CA . PHE A 1 79 ? -2.270 -3.060 -5.832 1.00 89.88 79 PHE A CA 1
ATOM 655 C C . PHE A 1 79 ? -1.026 -2.737 -6.662 1.00 89.88 79 PHE A C 1
ATOM 657 O O . PHE A 1 79 ? -0.683 -1.561 -6.819 1.00 89.88 79 PHE A O 1
ATOM 664 N N . ILE A 1 80 ? -0.374 -3.768 -7.199 1.00 87.94 80 ILE A N 1
ATOM 665 C CA . ILE A 1 80 ? 0.796 -3.671 -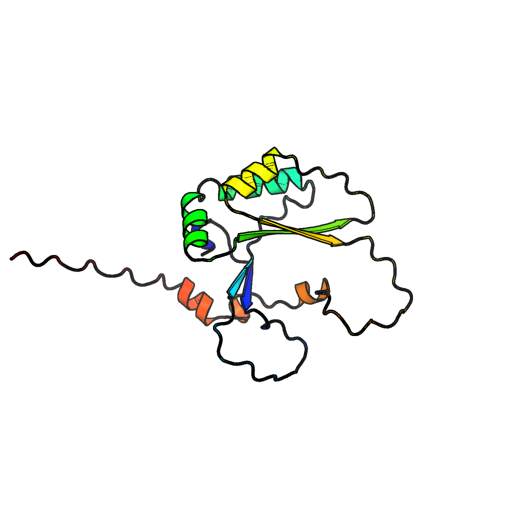8.071 1.00 87.94 80 ILE A CA 1
ATOM 666 C C . ILE A 1 80 ? 0.527 -4.491 -9.335 1.00 87.94 80 ILE A C 1
ATOM 668 O O . ILE A 1 80 ? 0.355 -5.703 -9.260 1.00 87.94 80 ILE A O 1
ATOM 672 N N . GLY A 1 81 ? 0.544 -3.830 -10.493 1.00 87.38 81 GLY A N 1
ATOM 673 C CA . GLY A 1 81 ? 0.642 -4.505 -11.787 1.00 87.38 81 GLY A CA 1
ATOM 674 C C . GLY A 1 81 ? 2.107 -4.622 -12.194 1.00 87.38 81 GLY A C 1
ATOM 675 O O . GLY A 1 81 ? 2.772 -3.606 -12.403 1.00 87.38 81 GLY A O 1
ATOM 676 N N . TRP A 1 82 ? 2.615 -5.847 -12.277 1.00 83.94 82 TRP A N 1
ATOM 677 C CA . TRP A 1 82 ? 4.016 -6.159 -12.528 1.00 83.94 82 TRP A CA 1
ATOM 678 C C . TRP A 1 82 ? 4.234 -6.635 -13.957 1.00 83.94 82 TRP A C 1
ATOM 680 O O . TRP A 1 82 ? 4.004 -7.799 -14.261 1.00 83.94 82 TRP A O 1
ATOM 690 N N . PHE A 1 83 ? 4.721 -5.763 -14.833 1.00 83.19 83 PHE A N 1
ATOM 691 C CA . PHE A 1 83 ? 5.015 -6.120 -16.222 1.00 83.19 83 PHE A CA 1
ATOM 692 C C . PHE A 1 83 ? 6.503 -6.421 -16.360 1.00 83.19 83 PHE A C 1
ATOM 694 O O . PHE A 1 83 ? 7.331 -5.512 -16.282 1.00 83.19 83 PHE A O 1
ATOM 701 N N . SER A 1 84 ? 6.866 -7.693 -16.538 1.00 74.69 84 SER A N 1
ATOM 702 C CA . SER A 1 84 ? 8.267 -8.073 -16.715 1.00 74.69 84 SER A CA 1
ATOM 703 C C . SER A 1 84 ? 8.449 -9.050 -17.861 1.00 74.69 84 SER A C 1
ATOM 705 O O . SER A 1 84 ? 7.937 -10.162 -17.833 1.00 74.69 84 SER A O 1
ATOM 707 N N . GLY A 1 85 ? 9.250 -8.651 -18.851 1.00 75.25 85 GLY A N 1
ATOM 708 C CA . GLY A 1 85 ? 9.672 -9.554 -19.925 1.00 75.25 85 GLY A CA 1
ATOM 709 C C . GLY A 1 85 ? 10.704 -10.599 -19.485 1.00 75.25 85 GLY A C 1
ATOM 710 O O . GLY A 1 85 ? 11.026 -11.504 -20.245 1.00 75.25 85 GLY A O 1
ATOM 711 N N . HIS A 1 86 ? 11.254 -10.455 -18.275 1.00 74.62 86 HIS A N 1
ATOM 712 C CA . HIS A 1 86 ? 12.361 -11.249 -17.741 1.00 74.62 86 HIS A CA 1
ATOM 713 C C . HIS A 1 86 ? 12.252 -11.315 -16.207 1.00 74.62 86 HIS A C 1
ATOM 715 O O . HIS A 1 86 ? 11.278 -10.856 -15.619 1.00 74.62 86 HIS A O 1
ATOM 721 N N . ASN A 1 87 ? 13.282 -11.817 -15.522 1.00 75.81 87 ASN A N 1
ATOM 722 C CA . ASN A 1 87 ? 13.377 -11.674 -14.069 1.00 75.81 87 ASN A CA 1
ATOM 723 C C . ASN A 1 87 ? 13.566 -10.200 -13.693 1.00 75.81 87 ASN A C 1
ATOM 725 O O . ASN A 1 87 ? 14.607 -9.616 -13.994 1.00 75.81 87 ASN A O 1
ATOM 729 N N . SER A 1 88 ? 12.604 -9.625 -12.977 1.00 77.62 88 SER A N 1
ATOM 730 C CA . SER A 1 88 ? 12.677 -8.227 -12.549 1.00 77.62 88 SER A CA 1
ATOM 731 C C . SER A 1 88 ? 13.723 -7.953 -11.470 1.00 77.62 88 SER A C 1
ATOM 733 O O . SER A 1 88 ? 14.205 -6.833 -11.349 1.00 77.62 88 SER A O 1
ATOM 735 N N . ARG A 1 89 ? 14.093 -8.986 -10.697 1.00 82.94 89 ARG A N 1
ATOM 736 C CA . ARG A 1 89 ? 15.064 -8.929 -9.586 1.00 82.94 89 ARG A CA 1
ATOM 737 C C . ARG A 1 89 ? 14.698 -7.950 -8.463 1.00 82.94 89 ARG A C 1
ATOM 739 O O . ARG A 1 89 ? 15.522 -7.715 -7.580 1.00 82.94 89 ARG A O 1
ATOM 746 N N . ASP A 1 90 ? 13.481 -7.418 -8.449 1.00 86.19 90 ASP A N 1
ATOM 747 C CA . ASP A 1 90 ? 13.006 -6.598 -7.344 1.00 86.19 90 ASP A CA 1
ATOM 748 C C . ASP A 1 90 ? 12.743 -7.457 -6.107 1.00 86.19 90 ASP A C 1
ATOM 750 O O . ASP A 1 90 ? 12.109 -8.510 -6.163 1.00 86.19 90 ASP A O 1
ATOM 754 N N . ILE A 1 91 ? 13.230 -6.980 -4.963 1.00 90.06 91 ILE A N 1
ATOM 755 C CA . ILE A 1 91 ? 13.094 -7.664 -3.678 1.00 90.06 91 ILE A CA 1
ATOM 756 C C . ILE A 1 91 ? 12.279 -6.774 -2.744 1.00 90.06 91 ILE A C 1
ATOM 758 O O . ILE A 1 91 ? 12.767 -5.755 -2.244 1.00 90.06 91 ILE A O 1
ATOM 762 N N . ILE A 1 92 ? 11.044 -7.189 -2.455 1.00 91.81 92 ILE A N 1
ATOM 763 C CA . ILE A 1 92 ? 10.220 -6.562 -1.419 1.00 91.81 92 ILE A CA 1
ATOM 764 C C . ILE A 1 92 ? 10.701 -7.077 -0.064 1.00 91.81 92 ILE A C 1
ATOM 766 O O . ILE A 1 92 ? 10.345 -8.168 0.375 1.00 91.81 92 ILE A O 1
ATOM 770 N N . ARG A 1 93 ? 11.562 -6.298 0.592 1.00 94.75 93 ARG A N 1
ATOM 771 C CA . ARG A 1 93 ? 12.140 -6.697 1.880 1.00 94.75 93 ARG A CA 1
ATOM 772 C C . ARG A 1 93 ? 11.076 -6.798 2.976 1.00 94.75 93 ARG A C 1
ATOM 774 O O . ARG A 1 93 ? 10.079 -6.073 2.961 1.00 94.75 93 ARG A O 1
ATOM 781 N N . CYS A 1 94 ? 11.338 -7.635 3.979 1.00 97.25 94 CYS A N 1
ATOM 782 C CA . CYS A 1 94 ? 10.435 -7.876 5.106 1.00 97.25 94 CYS A CA 1
ATOM 783 C C . CYS A 1 94 ? 10.037 -6.597 5.860 1.00 97.25 94 CYS A C 1
ATOM 785 O O . CYS A 1 94 ? 8.944 -6.527 6.413 1.00 97.25 94 CYS A O 1
ATOM 787 N N . GLU A 1 95 ? 10.885 -5.566 5.882 1.00 97.31 95 GLU A N 1
ATOM 788 C CA . GLU A 1 95 ? 10.567 -4.270 6.497 1.00 97.31 95 GLU A CA 1
ATOM 789 C C . GLU A 1 95 ? 9.392 -3.579 5.797 1.00 97.31 95 GLU A C 1
ATOM 791 O O . GLU A 1 95 ? 8.525 -3.023 6.462 1.00 97.31 95 GLU A O 1
ATOM 796 N N . ILE A 1 96 ? 9.323 -3.661 4.465 1.00 96.06 96 ILE A N 1
ATOM 797 C CA . ILE A 1 96 ? 8.236 -3.066 3.678 1.00 96.06 96 ILE A CA 1
ATOM 798 C C . ILE A 1 96 ? 6.930 -3.814 3.957 1.00 96.06 96 ILE A C 1
ATOM 800 O O . ILE A 1 96 ? 5.910 -3.189 4.238 1.00 96.06 96 ILE A O 1
ATOM 804 N N . LEU A 1 97 ? 6.971 -5.150 3.956 1.00 96.56 97 LEU A N 1
ATOM 805 C CA . LEU A 1 97 ? 5.802 -5.985 4.257 1.00 96.56 97 LEU A CA 1
ATOM 806 C C . LEU A 1 97 ? 5.287 -5.756 5.686 1.00 96.56 97 LEU A C 1
ATOM 808 O O . LEU A 1 97 ? 4.080 -5.685 5.916 1.00 96.56 97 LEU A O 1
ATOM 812 N N . ARG A 1 98 ? 6.198 -5.578 6.647 1.00 97.75 98 ARG A N 1
ATOM 813 C CA . ARG A 1 98 ? 5.864 -5.224 8.031 1.00 97.75 98 ARG A CA 1
ATOM 814 C C . ARG A 1 98 ? 5.181 -3.862 8.113 1.00 97.75 98 ARG A C 1
ATOM 816 O O . ARG A 1 98 ? 4.139 -3.753 8.752 1.00 97.75 98 ARG A O 1
ATOM 823 N N . ASP A 1 99 ? 5.720 -2.853 7.432 1.00 97.19 99 ASP A N 1
ATOM 824 C CA . ASP A 1 99 ? 5.126 -1.514 7.382 1.00 97.19 99 ASP A CA 1
ATOM 825 C C . ASP A 1 99 ? 3.719 -1.543 6.748 1.00 97.19 99 ASP A C 1
ATOM 827 O O . ASP A 1 99 ? 2.805 -0.875 7.237 1.00 97.19 99 ASP A O 1
ATOM 831 N N . MET A 1 100 ? 3.498 -2.365 5.714 1.00 96.81 100 MET A N 1
ATOM 832 C CA . MET A 1 100 ? 2.164 -2.596 5.137 1.00 96.81 100 MET A CA 1
ATOM 833 C C . MET A 1 100 ? 1.202 -3.218 6.154 1.00 96.81 100 MET A C 1
ATOM 835 O O . MET A 1 100 ? 0.096 -2.705 6.359 1.00 96.81 100 MET A O 1
ATOM 839 N N . ALA A 1 101 ? 1.636 -4.284 6.831 1.00 96.62 101 ALA A N 1
ATOM 840 C CA . ALA A 1 101 ? 0.837 -4.977 7.835 1.00 96.62 101 ALA A CA 1
ATOM 841 C C . ALA A 1 101 ? 0.475 -4.057 9.012 1.00 96.62 101 ALA A C 1
ATOM 843 O O . ALA A 1 101 ? -0.672 -4.044 9.466 1.00 96.62 101 ALA A O 1
ATOM 844 N N . GLU A 1 102 ? 1.412 -3.218 9.460 1.00 97.12 102 GLU A N 1
ATOM 845 C CA . GLU A 1 102 ? 1.166 -2.215 10.495 1.00 97.12 102 GLU A CA 1
ATOM 846 C C . GLU A 1 102 ? 0.080 -1.204 10.113 1.00 97.12 102 GLU A C 1
ATOM 848 O O . GLU A 1 102 ? -0.666 -0.736 10.980 1.00 97.12 102 GLU A O 1
ATOM 853 N N . LEU A 1 103 ? -0.008 -0.847 8.831 1.00 96.81 103 LEU A N 1
ATOM 854 C CA . LEU A 1 103 ? -1.056 0.024 8.299 1.00 96.81 103 LEU A CA 1
ATOM 855 C C . LEU A 1 103 ? -2.359 -0.731 8.001 1.00 96.81 103 LEU A C 1
ATOM 857 O O . LEU A 1 103 ? -3.382 -0.104 7.721 1.00 96.81 103 LEU A O 1
ATOM 861 N N . GLY A 1 104 ? -2.355 -2.060 8.125 1.00 96.38 104 GLY A N 1
ATOM 862 C CA . GLY A 1 104 ? -3.494 -2.915 7.817 1.00 96.38 104 GLY A CA 1
ATOM 863 C C . GLY A 1 104 ? -3.780 -3.017 6.322 1.00 96.38 104 GLY A C 1
ATOM 864 O O . GLY A 1 104 ? -4.944 -3.148 5.951 1.00 96.38 104 GLY A O 1
ATOM 865 N N . LEU A 1 105 ? -2.743 -2.898 5.494 1.00 96.12 105 LEU A N 1
ATOM 866 C CA . LEU A 1 105 ? -2.821 -3.011 4.043 1.00 96.12 105 LEU A CA 1
ATOM 867 C C . LEU A 1 105 ? -2.460 -4.438 3.627 1.00 96.12 105 LEU A C 1
ATOM 869 O O . LEU A 1 105 ? -1.446 -4.968 4.079 1.00 96.12 105 LEU A O 1
ATOM 873 N N . SER A 1 106 ? -3.258 -5.030 2.743 1.00 95.19 106 SER A N 1
ATOM 874 C CA . SER A 1 106 ? -2.872 -6.260 2.041 1.00 95.19 106 SER A CA 1
ATOM 875 C C . SER A 1 106 ? -2.062 -5.908 0.795 1.00 95.19 106 SER A C 1
ATOM 877 O O . SER A 1 106 ? -2.245 -4.826 0.237 1.00 95.19 106 SER A O 1
ATOM 879 N N . LEU A 1 107 ? -1.189 -6.806 0.348 1.00 93.19 107 LEU A N 1
ATOM 880 C CA . LEU A 1 107 ? -0.549 -6.704 -0.961 1.00 93.19 107 LEU A CA 1
ATOM 881 C C . LEU A 1 107 ? -1.389 -7.473 -1.985 1.00 93.19 107 LEU A C 1
ATOM 883 O O . LEU A 1 107 ? -1.733 -8.626 -1.743 1.00 93.19 107 LEU A O 1
ATOM 887 N N . ASP A 1 108 ? -1.704 -6.822 -3.096 1.00 92.38 108 ASP A N 1
ATOM 888 C CA . ASP A 1 108 ? -2.376 -7.395 -4.257 1.00 92.38 108 ASP A CA 1
ATOM 889 C C . ASP A 1 108 ? -1.428 -7.233 -5.453 1.00 92.38 108 ASP A C 1
ATOM 891 O O . ASP A 1 108 ? -0.989 -6.116 -5.741 1.00 92.38 108 ASP A O 1
ATOM 895 N N . LEU A 1 109 ? -0.999 -8.341 -6.054 1.00 89.56 109 LEU A N 1
ATOM 896 C CA . LEU A 1 109 ? 0.106 -8.374 -7.011 1.00 89.56 109 LEU A CA 1
ATOM 897 C C . LEU A 1 109 ? -0.297 -9.200 -8.229 1.00 89.56 109 LEU A C 1
ATOM 899 O O . LEU A 1 109 ? -0.350 -10.426 -8.151 1.00 89.56 109 LEU A O 1
ATOM 903 N N . ASP A 1 110 ? -0.488 -8.518 -9.351 1.00 87.62 110 ASP A N 1
ATOM 904 C CA . ASP A 1 110 ? -0.665 -9.153 -10.651 1.00 87.62 110 ASP A CA 1
ATOM 905 C C . ASP A 1 110 ? 0.681 -9.198 -11.369 1.00 87.62 110 ASP A C 1
ATOM 907 O O . ASP A 1 110 ? 1.344 -8.168 -11.501 1.00 87.62 110 ASP A O 1
ATOM 911 N N . ILE A 1 111 ? 1.085 -10.375 -11.850 1.00 84.94 111 ILE A N 1
ATOM 912 C CA . ILE A 1 111 ? 2.337 -10.556 -12.589 1.00 84.94 111 ILE A CA 1
ATOM 913 C C . ILE A 1 111 ? 2.022 -10.896 -14.038 1.00 84.94 111 ILE A C 1
ATOM 915 O O . ILE A 1 111 ? 1.428 -11.929 -14.331 1.00 84.94 111 ILE A O 1
ATOM 919 N N . TYR A 1 112 ? 2.477 -10.026 -14.929 1.00 84.00 112 TYR A N 1
ATOM 920 C CA . TYR A 1 112 ? 2.354 -10.144 -16.370 1.00 84.00 112 TYR A CA 1
ATOM 921 C C . TYR A 1 112 ? 3.736 -10.471 -16.947 1.00 84.00 112 TYR A C 1
ATOM 923 O O . TYR A 1 112 ? 4.711 -9.741 -16.724 1.00 84.00 112 TYR A O 1
ATOM 931 N N . GLY A 1 113 ? 3.822 -11.600 -17.652 1.00 80.56 113 GLY A N 1
ATOM 932 C CA . GLY A 1 113 ? 5.016 -11.997 -18.397 1.00 80.56 113 GLY A CA 1
ATOM 933 C C . GLY A 1 113 ? 5.209 -11.159 -19.667 1.00 80.56 113 GLY A C 1
ATOM 934 O O . GLY A 1 113 ? 4.389 -10.284 -19.954 1.00 80.56 113 GLY A O 1
ATOM 935 N N . PRO A 1 114 ? 6.274 -11.411 -20.453 1.00 74.44 114 PRO A N 1
ATOM 936 C CA . PRO A 1 114 ? 6.324 -10.880 -21.810 1.00 74.44 114 PRO A CA 1
ATOM 937 C C . PRO A 1 114 ? 5.062 -11.332 -22.542 1.00 74.44 114 PRO A C 1
ATOM 939 O O . PRO A 1 114 ? 4.661 -12.485 -22.375 1.00 74.44 114 PRO A O 1
ATOM 942 N N . ASP A 1 115 ? 4.466 -10.450 -23.349 1.00 66.44 115 ASP A N 1
ATOM 943 C CA . ASP A 1 115 ? 3.447 -10.844 -24.318 1.00 66.44 115 ASP A CA 1
ATOM 944 C C . ASP A 1 115 ? 4.088 -11.926 -25.198 1.00 66.44 115 ASP A C 1
ATOM 946 O O . ASP A 1 115 ? 4.828 -11.628 -26.138 1.00 66.44 115 ASP A O 1
ATOM 950 N N . SER A 1 116 ? 3.909 -13.201 -24.847 1.00 49.31 116 SER A N 1
ATOM 951 C CA . SER A 1 116 ? 4.307 -14.307 -25.700 1.00 49.31 116 SER A CA 1
ATOM 952 C C . SER A 1 116 ? 3.410 -14.143 -26.900 1.00 49.31 116 SER A C 1
ATOM 954 O O . SER A 1 116 ? 2.221 -14.416 -26.770 1.00 49.31 116 SER A O 1
ATOM 956 N N . GLY A 1 117 ? 3.939 -13.565 -27.982 1.00 49.31 117 GLY A N 1
ATOM 957 C CA . GLY A 1 117 ? 3.168 -13.213 -29.162 1.00 49.31 117 GLY A CA 1
ATOM 958 C C . GLY A 1 117 ? 2.258 -14.378 -29.502 1.00 49.31 117 GLY A C 1
ATOM 959 O O . GLY A 1 117 ? 2.734 -15.408 -29.982 1.00 49.31 117 GLY A O 1
ATOM 960 N N . ALA A 1 118 ? 0.981 -14.242 -29.141 1.00 44.59 118 ALA A N 1
ATOM 961 C CA . ALA A 1 118 ? 0.002 -15.279 -29.335 1.00 44.59 118 ALA A CA 1
ATOM 962 C C . ALA A 1 118 ? -0.168 -15.345 -30.843 1.00 44.59 118 ALA A C 1
ATOM 964 O O . ALA A 1 118 ? -0.841 -14.521 -31.459 1.00 44.59 118 ALA A O 1
ATOM 965 N N . THR A 1 119 ? 0.536 -16.298 -31.442 1.00 43.88 119 THR A N 1
ATOM 966 C CA . THR A 1 119 ? 0.122 -16.884 -32.700 1.00 43.88 119 THR A CA 1
ATOM 967 C C . THR A 1 119 ? -1.303 -17.340 -32.447 1.00 43.88 119 THR A C 1
ATOM 969 O O . THR A 1 119 ? -1.525 -18.175 -31.578 1.00 43.88 119 THR A O 1
ATOM 972 N N . GLU A 1 120 ? -2.237 -16.666 -33.115 1.00 43.41 120 GLU A N 1
ATOM 973 C CA . GLU A 1 120 ? -3.677 -16.913 -33.204 1.00 43.41 120 GLU A CA 1
ATOM 974 C C . GLU A 1 120 ? -4.131 -18.253 -32.594 1.00 43.41 120 GLU A C 1
ATOM 976 O O . GLU A 1 120 ? -4.328 -19.254 -33.280 1.00 43.41 120 GLU A O 1
ATOM 981 N N . GLY A 1 121 ? -4.305 -18.271 -31.274 1.00 43.12 121 GLY A N 1
ATOM 982 C CA . GLY A 1 121 ? -4.903 -19.369 -30.529 1.00 43.12 121 GLY A CA 1
ATOM 983 C C . GLY A 1 121 ? -6.212 -18.862 -29.954 1.00 43.12 121 GLY A C 1
ATOM 984 O O . GLY A 1 121 ? -6.211 -17.893 -29.200 1.00 43.12 121 GLY A O 1
ATOM 985 N N . LYS A 1 122 ? -7.330 -19.459 -30.380 1.00 42.91 122 LYS A N 1
ATOM 986 C CA . LYS A 1 122 ? -8.692 -19.080 -29.973 1.00 42.91 122 LYS A CA 1
ATOM 987 C C . LYS A 1 122 ? -8.803 -18.894 -28.446 1.00 42.91 122 LYS A C 1
ATOM 989 O O . LYS A 1 122 ? -8.246 -19.716 -27.720 1.00 42.91 122 LYS A O 1
ATOM 994 N N . PRO A 1 123 ? -9.534 -17.868 -27.970 1.00 44.31 123 PRO A N 1
ATOM 995 C CA . PRO A 1 123 ? -9.736 -17.652 -26.542 1.00 44.31 123 PRO A CA 1
ATOM 996 C C . PRO A 1 123 ? -10.531 -18.810 -25.922 1.00 44.31 123 PRO A C 1
ATOM 998 O O . PRO A 1 123 ? -11.479 -19.311 -26.524 1.00 44.31 123 PRO A O 1
ATOM 1001 N N . ASP A 1 124 ? -10.101 -19.227 -24.733 1.00 48.12 124 ASP A N 1
ATOM 1002 C CA . ASP A 1 124 ? -10.777 -20.193 -23.866 1.00 48.12 124 ASP A CA 1
ATOM 1003 C C . ASP A 1 124 ? -11.873 -19.458 -23.066 1.00 48.12 124 ASP A C 1
ATOM 1005 O O . ASP A 1 124 ? -11.603 -18.478 -22.366 1.00 48.12 124 ASP A O 1
ATOM 1009 N N . ASP A 1 125 ? -13.127 -19.893 -23.207 1.00 49.66 125 ASP A N 1
ATOM 1010 C CA . ASP A 1 125 ? -14.362 -19.174 -22.835 1.00 49.66 125 ASP A CA 1
ATOM 1011 C C . ASP A 1 125 ? -14.683 -19.180 -21.317 1.00 49.66 125 ASP A C 1
ATOM 1013 O O . ASP A 1 125 ? -15.847 -19.201 -20.910 1.00 49.66 125 ASP A O 1
ATOM 1017 N N . GLY A 1 126 ? -13.674 -19.205 -20.441 1.00 46.62 126 GLY A N 1
ATOM 1018 C CA . GLY A 1 126 ? -13.876 -19.584 -19.035 1.00 46.62 126 GLY A CA 1
ATOM 1019 C C . GLY A 1 126 ? -13.687 -18.509 -17.964 1.00 46.62 126 GLY A C 1
ATOM 1020 O O . GLY A 1 126 ? -14.307 -18.596 -16.902 1.00 46.62 126 GLY A O 1
ATOM 1021 N N . ILE A 1 127 ? -12.827 -17.511 -18.175 1.00 43.16 127 ILE A N 1
ATOM 1022 C CA . ILE A 1 127 ? -12.458 -16.546 -17.125 1.00 43.16 127 ILE A CA 1
ATOM 1023 C C . ILE A 1 127 ? -12.298 -15.167 -17.772 1.00 43.16 127 ILE A C 1
ATOM 1025 O O . ILE A 1 127 ? -11.462 -15.033 -18.662 1.00 43.16 127 ILE A O 1
ATOM 1029 N N . PRO A 1 128 ? -13.053 -14.125 -17.367 1.00 42.50 128 PRO A N 1
ATOM 1030 C CA . PRO A 1 128 ? -12.817 -12.780 -17.872 1.00 42.50 128 PRO A CA 1
ATOM 1031 C C . PRO A 1 128 ? -11.496 -12.261 -17.295 1.00 42.50 128 PRO A C 1
ATOM 1033 O O . PRO A 1 128 ? -11.443 -11.696 -16.202 1.00 42.50 128 PRO A O 1
ATOM 1036 N N . GLU A 1 129 ? -10.422 -12.499 -18.037 1.00 48.66 129 GLU A N 1
ATOM 1037 C CA . GLU A 1 129 ? -9.133 -11.843 -17.890 1.00 48.66 129 GLU A CA 1
ATOM 1038 C C . GLU A 1 129 ? -9.358 -10.331 -18.052 1.00 48.66 129 GLU A C 1
ATOM 1040 O O . GLU A 1 129 ? -9.812 -9.869 -19.099 1.00 48.66 129 GLU A O 1
ATOM 1045 N N . MET A 1 130 ? -9.118 -9.542 -16.996 1.00 46.72 130 MET A N 1
ATOM 1046 C CA . MET A 1 130 ? -9.113 -8.080 -17.120 1.00 46.72 130 MET A CA 1
ATOM 1047 C C . MET A 1 130 ? -7.875 -7.679 -17.920 1.00 46.72 130 MET A C 1
ATOM 1049 O O . MET A 1 130 ? -6.801 -7.463 -17.363 1.00 46.72 130 MET A O 1
ATOM 1053 N N . ALA A 1 131 ? -8.020 -7.583 -19.235 1.00 46.47 131 ALA A N 1
ATOM 1054 C CA . ALA A 1 131 ? -6.921 -7.231 -20.112 1.00 46.47 131 ALA A CA 1
ATOM 1055 C C . ALA A 1 131 ? -6.545 -5.745 -19.952 1.00 46.47 131 ALA A C 1
ATOM 1057 O O . ALA A 1 131 ? -7.376 -4.884 -19.654 1.00 46.47 131 ALA A O 1
ATOM 1058 N N . ALA A 1 132 ? -5.289 -5.388 -20.238 1.00 41.12 132 ALA A N 1
ATOM 1059 C CA . ALA A 1 132 ? -4.794 -4.003 -20.212 1.00 41.12 132 ALA A CA 1
ATOM 1060 C C . ALA A 1 132 ? -5.642 -3.016 -21.058 1.00 41.12 132 ALA A C 1
ATOM 1062 O O . ALA A 1 132 ? -5.654 -1.805 -20.817 1.00 41.12 132 ALA A O 1
ATOM 1063 N N . VAL A 1 133 ? -6.398 -3.523 -22.038 1.00 37.75 133 VAL A N 1
ATOM 1064 C CA . VAL A 1 133 ? -7.362 -2.749 -22.838 1.00 37.75 133 VAL A CA 1
ATOM 1065 C C . VAL A 1 133 ? -8.564 -2.258 -22.029 1.00 37.75 133 VAL A C 1
ATOM 1067 O O . VAL A 1 133 ? -9.075 -1.166 -22.299 1.00 37.75 133 VAL A O 1
ATOM 1070 N N . ASP A 1 134 ? -8.967 -2.985 -20.990 1.00 43.09 134 ASP A N 1
ATOM 1071 C CA . ASP A 1 134 ? -10.028 -2.572 -20.079 1.00 43.09 134 ASP A CA 1
ATOM 1072 C C . ASP A 1 134 ? -9.591 -1.367 -19.250 1.00 43.09 134 ASP A C 1
ATOM 1074 O O . ASP A 1 134 ? -10.392 -0.463 -19.007 1.00 43.09 134 ASP A O 1
ATOM 1078 N N . PHE A 1 135 ? -8.299 -1.246 -18.927 1.00 42.19 135 PHE A N 1
ATOM 1079 C CA . PHE A 1 135 ? -7.772 -0.075 -18.228 1.00 42.19 135 PHE A CA 1
ATOM 1080 C C . PHE A 1 135 ? -7.861 1.218 -19.045 1.00 42.19 135 PHE A C 1
ATOM 1082 O O . PHE A 1 135 ? -8.012 2.282 -18.440 1.00 42.19 135 PHE A O 1
ATOM 1089 N N . LYS A 1 136 ? -7.820 1.151 -20.383 1.00 41.38 136 LYS A N 1
ATOM 1090 C CA . LYS A 1 136 ? -7.961 2.322 -21.272 1.00 41.38 136 LYS A CA 1
ATOM 1091 C C . LYS A 1 136 ? -9.414 2.786 -21.438 1.00 41.38 136 LYS A C 1
ATOM 1093 O O . LYS A 1 136 ? -9.640 3.914 -21.862 1.00 41.38 136 LYS A O 1
ATOM 1098 N N . ARG A 1 137 ? -10.397 1.939 -21.106 1.00 41.50 137 ARG A N 1
ATOM 1099 C CA . ARG A 1 137 ? -11.837 2.203 -21.304 1.00 41.50 137 ARG A CA 1
ATOM 1100 C C . ARG A 1 137 ? -12.554 2.752 -20.067 1.00 41.50 137 ARG A C 1
ATOM 1102 O O . ARG A 1 137 ? -13.720 3.137 -20.155 1.00 41.50 137 ARG A O 1
ATOM 1109 N N . ALA A 1 138 ? -11.875 2.821 -18.922 1.00 46.12 138 ALA A N 1
ATOM 1110 C CA . ALA A 1 138 ? -12.434 3.401 -17.708 1.00 46.12 138 ALA A CA 1
ATOM 1111 C C . ALA A 1 138 ? -12.643 4.917 -17.878 1.00 46.12 138 ALA A C 1
ATOM 1113 O O . ALA A 1 138 ? -11.689 5.668 -18.075 1.00 46.12 138 ALA A O 1
ATOM 1114 N N . LYS A 1 139 ? -13.898 5.374 -17.781 1.00 46.66 139 LYS A N 1
ATOM 1115 C CA . LYS A 1 139 ? -14.222 6.804 -17.850 1.00 46.66 139 LYS A CA 1
ATOM 1116 C C . LYS A 1 139 ? -13.698 7.545 -16.609 1.00 46.66 139 LYS A C 1
ATOM 1118 O O . LYS A 1 139 ? -13.800 7.006 -15.502 1.00 46.66 139 LYS A O 1
ATOM 1123 N N . PRO A 1 140 ? -13.209 8.791 -16.748 1.00 55.22 140 PRO A N 1
ATOM 1124 C CA . PRO A 1 140 ? -12.861 9.641 -15.614 1.00 55.22 140 PRO A CA 1
ATOM 1125 C C . PRO A 1 140 ? -14.020 9.741 -14.613 1.00 55.22 140 PRO A C 1
ATOM 1127 O O . PRO A 1 140 ? -15.185 9.841 -15.000 1.00 55.22 140 PRO A O 1
ATOM 1130 N N . MET A 1 141 ? -13.721 9.782 -13.311 1.00 45.31 141 MET A N 1
ATOM 1131 C CA . MET A 1 141 ? -14.726 9.818 -12.231 1.00 45.31 141 MET A CA 1
ATOM 1132 C C . MET A 1 141 ? -15.813 10.897 -12.422 1.00 45.31 141 MET A C 1
ATOM 1134 O O . MET A 1 141 ? -16.972 10.681 -12.065 1.00 45.31 141 MET A O 1
ATOM 1138 N N . ARG A 1 142 ? -15.450 12.052 -12.999 1.00 47.81 142 ARG A N 1
ATOM 1139 C CA . ARG A 1 142 ? -16.386 13.150 -13.301 1.00 47.81 142 ARG A CA 1
ATOM 1140 C C . ARG A 1 142 ? -17.471 12.755 -14.299 1.00 47.81 142 ARG A C 1
ATOM 1142 O O . ARG A 1 142 ? -18.588 13.242 -14.177 1.00 47.81 142 ARG A O 1
ATOM 1149 N N . GLU A 1 143 ? -17.146 11.882 -15.241 1.00 58.09 143 GLU A N 1
ATOM 1150 C CA . GLU A 1 143 ? -18.069 11.405 -16.269 1.00 58.09 143 GLU A CA 1
ATOM 1151 C C . GLU A 1 143 ? -18.860 10.189 -15.794 1.00 58.09 143 GLU A C 1
ATOM 1153 O O . GLU A 1 143 ? -20.053 10.085 -16.059 1.00 58.09 143 GLU A O 1
ATOM 1158 N N . ALA A 1 144 ? -18.213 9.277 -15.063 1.00 54.81 144 ALA A N 1
ATOM 1159 C CA . ALA A 1 144 ? -18.868 8.064 -14.587 1.00 54.81 144 ALA A CA 1
ATOM 1160 C C . ALA A 1 144 ? -19.896 8.345 -13.478 1.00 54.81 144 ALA A C 1
ATOM 1162 O O . ALA A 1 144 ? -20.920 7.666 -13.407 1.00 54.81 144 ALA A O 1
ATOM 1163 N N . M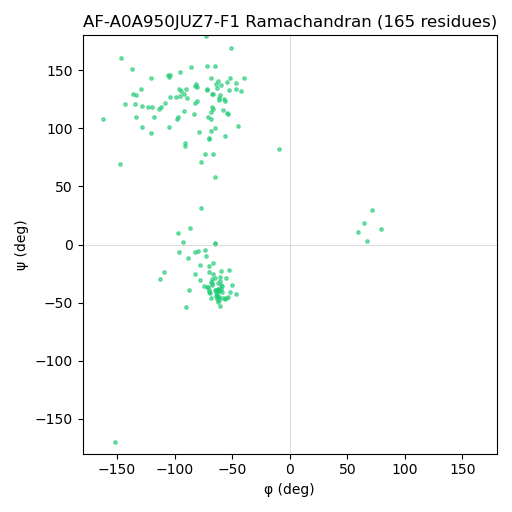ET A 1 145 ? -19.628 9.311 -12.586 1.00 48.69 145 MET A N 1
ATOM 1164 C CA . MET A 1 145 ? -20.461 9.566 -11.401 1.00 48.69 145 MET A CA 1
ATOM 1165 C C . MET A 1 145 ? -20.497 11.059 -11.011 1.00 48.69 145 MET A C 1
ATOM 1167 O O . MET A 1 145 ? -19.977 11.439 -9.952 1.00 48.69 145 MET A O 1
ATOM 1171 N N . PRO A 1 146 ? -21.146 11.923 -11.817 1.00 60.69 146 PRO A N 1
ATOM 1172 C CA . PRO A 1 146 ? -21.176 13.370 -11.582 1.00 60.69 146 PRO A CA 1
ATOM 1173 C C . PRO A 1 146 ? -21.779 13.745 -10.219 1.00 60.69 146 PRO A C 1
ATOM 1175 O O . PRO A 1 146 ? -21.266 14.637 -9.542 1.00 60.69 146 PRO A O 1
ATOM 1178 N N . GLU A 1 147 ? -22.789 13.007 -9.749 1.00 60.84 147 GLU A N 1
ATOM 1179 C CA . GLU A 1 147 ? -23.433 13.250 -8.449 1.00 60.84 147 GLU A CA 1
ATOM 1180 C C . GLU A 1 147 ? -22.517 12.953 -7.252 1.00 60.84 147 GLU A C 1
ATOM 1182 O O . GLU A 1 147 ? -22.562 13.656 -6.244 1.00 60.84 147 GLU A O 1
ATOM 1187 N N . VAL A 1 148 ? -21.622 11.963 -7.361 1.00 56.22 148 VAL A N 1
ATOM 1188 C CA . VAL A 1 148 ? -20.639 11.664 -6.304 1.00 56.22 148 VAL A CA 1
ATOM 1189 C C . VAL A 1 148 ? -19.598 12.776 -6.229 1.00 56.22 148 VAL A C 1
ATOM 1191 O O . VAL A 1 148 ? -19.248 13.228 -5.138 1.00 56.22 148 VAL A O 1
ATOM 1194 N N . VAL A 1 149 ? -19.149 13.278 -7.382 1.00 59.06 149 VAL A N 1
ATOM 1195 C CA . VAL A 1 149 ? -18.243 14.432 -7.449 1.00 59.06 149 VAL A CA 1
ATOM 1196 C C . VAL A 1 149 ? -18.916 15.690 -6.894 1.00 59.06 149 VAL A C 1
ATOM 1198 O O . VAL A 1 149 ? -18.286 16.440 -6.148 1.00 59.06 149 VAL A O 1
ATOM 1201 N N . LYS A 1 150 ? -20.201 15.911 -7.191 1.00 64.56 150 LYS A N 1
ATOM 1202 C CA . LYS A 1 150 ? -20.995 17.026 -6.651 1.00 64.56 150 LYS A CA 1
ATOM 1203 C C . LYS A 1 150 ? -21.147 16.932 -5.129 1.00 64.56 150 LYS A C 1
ATOM 1205 O O . LYS A 1 150 ? -20.890 17.909 -4.429 1.00 64.56 150 LYS A O 1
ATOM 1210 N N . ALA A 1 151 ? -21.443 15.743 -4.604 1.00 58.16 151 ALA A N 1
ATOM 1211 C CA . ALA A 1 151 ? -21.518 15.480 -3.166 1.00 58.16 151 ALA A CA 1
ATOM 1212 C C . ALA A 1 151 ? -20.158 15.591 -2.451 1.00 58.16 151 ALA A C 1
ATOM 1214 O O . ALA A 1 151 ? -20.109 15.865 -1.257 1.00 58.16 151 ALA A O 1
ATOM 1215 N N . MET A 1 152 ? -19.044 15.388 -3.159 1.00 55.62 152 MET A N 1
ATOM 1216 C CA . MET A 1 152 ? -17.702 15.623 -2.615 1.00 55.62 152 MET A CA 1
ATOM 1217 C C . MET A 1 152 ? -17.317 17.107 -2.590 1.00 55.62 152 MET A C 1
ATOM 1219 O O . MET A 1 152 ? -16.552 17.508 -1.716 1.00 55.62 152 MET A O 1
ATOM 1223 N N . LYS A 1 153 ? -17.825 17.916 -3.530 1.00 63.12 153 LYS A N 1
ATOM 1224 C CA . LYS A 1 153 ? -17.584 19.369 -3.577 1.00 63.12 153 LYS A CA 1
ATOM 1225 C C . LYS A 1 153 ? -18.378 20.125 -2.516 1.00 63.12 153 LYS A C 1
ATOM 1227 O O . LYS A 1 153 ? -17.875 21.087 -1.945 1.00 63.12 153 LYS A O 1
ATOM 1232 N N . HIS A 1 154 ? -19.594 19.680 -2.228 1.00 51.19 154 HIS A N 1
ATOM 1233 C CA . HIS A 1 154 ? -20.392 20.208 -1.129 1.00 51.19 154 HIS A CA 1
ATOM 1234 C C . HIS A 1 154 ? -20.104 19.369 0.114 1.00 51.19 154 HIS A C 1
ATOM 1236 O O . HIS A 1 154 ? -20.766 18.362 0.352 1.00 51.19 154 HIS A O 1
ATOM 1242 N N . GLY A 1 155 ? -19.059 19.743 0.864 1.00 42.94 155 GLY A N 1
ATOM 1243 C CA . GLY A 1 155 ? -18.700 19.087 2.123 1.00 42.94 155 GLY A CA 1
ATOM 1244 C C . GLY A 1 155 ? -19.949 18.790 2.957 1.00 42.94 155 GLY A C 1
ATOM 1245 O O . GLY A 1 155 ? -20.825 19.646 3.075 1.00 42.94 155 GLY A O 1
ATOM 1246 N N . ARG A 1 156 ? -20.064 17.553 3.467 1.00 47.69 156 ARG A N 1
ATOM 1247 C CA . ARG A 1 156 ? -21.239 17.120 4.244 1.00 47.69 156 ARG A CA 1
ATOM 1248 C C . ARG A 1 15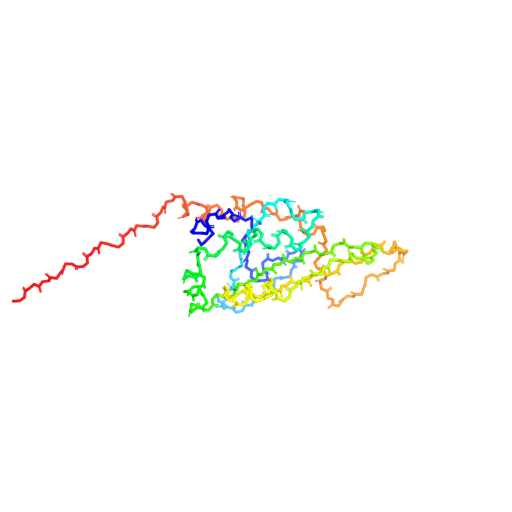6 ? -21.583 18.189 5.289 1.00 47.69 156 ARG A C 1
ATOM 1250 O O . ARG A 1 156 ? -20.662 18.616 5.989 1.00 47.69 156 ARG A O 1
ATOM 1257 N N . PRO A 1 157 ? -22.863 18.573 5.442 1.00 43.44 157 PRO A N 1
ATOM 1258 C CA . PRO A 1 157 ? -23.252 19.479 6.509 1.00 43.44 157 PRO A CA 1
ATOM 1259 C C . PRO A 1 157 ? -22.813 18.870 7.842 1.00 43.44 157 PRO A C 1
ATOM 1261 O O . PRO A 1 157 ? -23.129 17.718 8.154 1.00 43.44 157 PRO A O 1
ATOM 1264 N N . THR A 1 158 ? -22.019 19.625 8.596 1.00 42.53 158 THR A N 1
ATOM 1265 C CA . THR A 1 158 ? -21.627 19.288 9.961 1.00 42.53 158 THR A CA 1
ATOM 1266 C C . THR A 1 158 ? -22.901 19.116 10.792 1.00 42.53 158 THR A C 1
ATOM 1268 O O . THR A 1 158 ? -23.740 20.021 10.800 1.00 42.53 158 THR A O 1
ATOM 1271 N N . PRO A 1 159 ? -23.103 17.975 11.477 1.00 42.12 159 PRO A N 1
ATOM 1272 C CA . PRO A 1 159 ? -24.244 17.834 12.368 1.00 42.12 159 PRO A CA 1
ATOM 1273 C C . PRO A 1 159 ? -24.132 18.886 13.476 1.00 42.12 159 PRO A C 1
ATOM 1275 O O . PRO A 1 159 ? -23.093 18.999 14.129 1.00 42.12 159 PRO A O 1
ATOM 1278 N N . LYS A 1 160 ? -25.188 19.690 13.653 1.00 45.25 160 LYS A N 1
ATOM 1279 C CA . LYS A 1 160 ? -25.259 20.681 14.733 1.00 45.25 160 LYS A CA 1
ATOM 1280 C C . LYS A 1 160 ? -25.154 19.956 16.085 1.00 45.25 160 LYS A C 1
ATOM 1282 O O . LYS A 1 160 ? -25.795 18.914 16.244 1.00 45.25 160 LYS A O 1
ATOM 1287 N N . PRO A 1 161 ? -24.378 20.478 17.051 1.00 41.69 161 PRO A N 1
ATOM 1288 C CA . PRO A 1 161 ? -24.286 19.877 18.373 1.00 41.69 161 PRO A CA 1
ATOM 1289 C C . PRO A 1 161 ? -25.668 19.874 19.038 1.00 41.69 161 PRO A C 1
ATOM 1291 O O . PRO A 1 161 ? -26.359 20.892 19.078 1.00 41.69 161 PRO A O 1
ATOM 1294 N N . VAL A 1 162 ? -26.077 18.704 19.529 1.00 53.22 162 VAL A N 1
ATOM 1295 C CA . VAL A 1 162 ? -27.321 18.519 20.281 1.00 53.22 162 VAL A CA 1
ATOM 1296 C C . VAL A 1 162 ? -27.159 19.229 21.623 1.00 53.22 162 VAL A C 1
ATOM 1298 O O . VAL A 1 162 ? -26.313 18.852 22.431 1.00 53.22 162 VAL A O 1
ATOM 1301 N N . GLY A 1 163 ? -27.940 20.289 21.835 1.00 49.69 163 GLY A N 1
ATOM 1302 C CA . GLY A 1 163 ? -27.929 21.062 23.072 1.00 49.69 163 GLY A CA 1
ATOM 1303 C C . GLY A 1 163 ? -28.337 20.205 24.269 1.00 49.69 163 GLY A C 1
ATOM 1304 O O . GLY A 1 163 ? -29.416 19.613 24.291 1.00 49.69 163 GLY A O 1
ATOM 1305 N N . THR A 1 164 ? -27.475 20.154 25.278 1.00 48.50 164 THR A N 1
ATOM 1306 C CA . THR A 1 164 ? -27.769 19.591 26.592 1.00 48.50 164 THR A CA 1
ATOM 1307 C C . THR A 1 164 ? -28.793 20.476 27.304 1.00 48.50 164 THR A C 1
ATOM 1309 O O . THR A 1 164 ? -28.482 21.576 27.755 1.00 48.50 164 THR A O 1
ATOM 1312 N N . LYS A 1 165 ? -30.037 20.000 27.429 1.00 45.38 165 LYS A N 1
ATOM 1313 C CA . LYS A 1 165 ? -30.990 20.568 28.390 1.00 45.38 165 LYS A CA 1
ATOM 1314 C C . LYS A 1 165 ? -30.537 20.169 29.796 1.00 45.38 165 LYS A C 1
ATOM 1316 O O . LYS A 1 165 ? -30.617 18.995 30.150 1.00 45.38 165 LYS A O 1
ATOM 1321 N N . LYS A 1 166 ? -30.053 21.136 30.580 1.00 49.31 166 LYS A N 1
ATOM 1322 C CA . LYS A 1 166 ? -29.959 20.994 32.038 1.00 49.31 166 LYS A CA 1
ATOM 1323 C C . LYS A 1 166 ? -31.381 20.959 32.607 1.00 49.31 166 LYS A C 1
ATOM 1325 O O . LYS A 1 166 ? -32.204 21.793 32.232 1.00 49.31 166 LYS A O 1
ATOM 1330 N N . ARG A 1 167 ? -31.647 19.949 33.432 1.00 56.72 167 ARG A N 1
ATOM 1331 C CA . ARG A 1 167 ? -32.761 19.908 34.383 1.00 56.72 167 ARG A CA 1
ATOM 1332 C C . ARG A 1 167 ? -32.324 20.586 35.671 1.00 56.72 167 ARG A C 1
ATOM 1334 O O . ARG A 1 167 ? -31.109 20.497 35.963 1.00 56.72 167 ARG A O 1
#